Protein AF-A0A0V0SZ91-F1 (afdb_monomer_lite)

Foldseek 3Di:
DVVVPPVQPDPVCVVVVHDDDPDDDDDDDDQDDLVLLLLQQLCVLLVVLVHDDDNDDPDDFDDDPPDDLLNRVVVVLVVCVVVVNDALEDEAEDDDPVSVVVNCCNCVPVRVHQYDYDYPVLSCCVRPVVPSVSSNVSSCVSQVSSPHDDDDDDDDD

Structure (mmCIF, N/CA/C/O backbone):
data_AF-A0A0V0SZ91-F1
#
_entry.id   AF-A0A0V0SZ91-F1
#
loop_
_atom_site.group_PDB
_atom_site.id
_atom_site.type_symbol
_atom_site.label_atom_id
_atom_site.label_alt_id
_atom_site.label_comp_id
_atom_site.label_asym_id
_atom_site.label_entity_id
_atom_site.label_seq_id
_atom_site.pdbx_PDB_ins_code
_atom_site.Cartn_x
_atom_site.Cartn_y
_atom_site.Cartn_z
_atom_site.occupancy
_atom_site.B_iso_or_equiv
_atom_site.auth_seq_id
_atom_site.auth_comp_id
_atom_site.auth_asym_id
_atom_site.auth_atom_id
_atom_site.pdbx_PDB_model_num
ATOM 1 N N . MET A 1 1 ? 26.028 -1.623 -34.353 1.00 52.62 1 MET A N 1
ATOM 2 C CA . MET A 1 1 ? 26.288 -3.078 -34.332 1.00 52.62 1 MET A CA 1
ATOM 3 C C . MET A 1 1 ? 25.528 -3.783 -35.457 1.00 52.62 1 MET A C 1
ATOM 5 O O . MET A 1 1 ? 26.182 -4.235 -36.379 1.00 52.62 1 MET A O 1
ATOM 9 N N . VAL A 1 2 ? 24.189 -3.725 -35.507 1.00 58.66 2 VAL A N 1
ATOM 10 C CA . VAL A 1 2 ? 23.356 -4.398 -36.539 1.00 58.66 2 VAL A CA 1
ATOM 11 C C . VAL A 1 2 ? 23.714 -4.046 -37.997 1.00 58.66 2 VAL A C 1
ATOM 13 O O . VAL A 1 2 ? 23.864 -4.944 -38.817 1.00 58.66 2 VAL A O 1
ATOM 16 N N . LYS A 1 3 ? 23.945 -2.763 -38.326 1.00 59.47 3 LYS A N 1
ATOM 17 C CA . LYS A 1 3 ? 24.321 -2.344 -39.697 1.00 59.47 3 LYS A CA 1
ATOM 18 C C . LYS A 1 3 ? 25.691 -2.857 -40.170 1.00 59.47 3 LYS A C 1
ATOM 20 O O . LYS A 1 3 ? 25.919 -2.915 -41.369 1.00 59.47 3 LYS A O 1
ATOM 25 N N . LYS A 1 4 ? 26.604 -3.208 -39.253 1.00 60.78 4 LYS A N 1
ATOM 26 C CA . LYS A 1 4 ? 27.962 -3.674 -39.597 1.00 60.78 4 LYS A CA 1
ATOM 27 C C . LYS A 1 4 ? 28.038 -5.189 -39.821 1.00 60.78 4 LYS A C 1
ATOM 29 O O . LYS A 1 4 ? 29.006 -5.650 -40.406 1.00 60.78 4 LYS A O 1
ATOM 34 N N . SER A 1 5 ? 27.038 -5.944 -39.369 1.00 67.69 5 SER A N 1
ATOM 35 C CA . SER A 1 5 ? 27.102 -7.410 -39.278 1.00 67.69 5 SER A CA 1
ATOM 36 C C . SER A 1 5 ? 26.373 -8.155 -40.404 1.00 67.69 5 SER A C 1
ATOM 38 O O . SER A 1 5 ? 26.328 -9.374 -40.376 1.00 67.69 5 SER A O 1
ATOM 40 N N . ASN A 1 6 ? 25.798 -7.444 -41.383 1.00 76.88 6 ASN A N 1
ATOM 41 C CA . ASN A 1 6 ? 25.157 -7.998 -42.588 1.00 76.88 6 ASN A CA 1
ATOM 42 C C . ASN A 1 6 ? 24.237 -9.223 -42.370 1.00 76.88 6 ASN A C 1
ATOM 44 O O . ASN A 1 6 ? 24.184 -10.130 -43.197 1.00 76.88 6 ASN A O 1
ATOM 48 N N . PHE A 1 7 ? 23.485 -9.247 -41.267 1.00 77.19 7 PHE A N 1
ATOM 49 C CA . PHE A 1 7 ? 22.659 -10.396 -40.879 1.00 77.19 7 PHE A CA 1
ATOM 50 C C . PHE A 1 7 ? 21.602 -10.796 -41.921 1.00 77.19 7 PHE A C 1
ATOM 52 O O . PHE A 1 7 ? 21.256 -11.964 -42.027 1.00 77.19 7 PHE A O 1
ATOM 59 N N . ASN A 1 8 ? 21.118 -9.856 -42.740 1.00 77.25 8 ASN A N 1
ATOM 60 C CA . ASN A 1 8 ? 20.160 -10.167 -43.809 1.00 77.25 8 ASN A CA 1
ATOM 61 C C . ASN A 1 8 ? 20.770 -10.984 -44.958 1.00 77.25 8 ASN A C 1
ATOM 63 O O . ASN A 1 8 ? 20.027 -11.479 -45.801 1.00 77.25 8 ASN A O 1
ATOM 67 N N . ASN A 1 9 ? 22.096 -11.134 -45.000 1.00 80.38 9 ASN A N 1
ATOM 68 C CA . ASN A 1 9 ? 22.797 -12.018 -45.928 1.00 80.38 9 ASN A CA 1
ATOM 69 C C . ASN A 1 9 ? 23.269 -13.325 -45.287 1.00 80.38 9 ASN A C 1
ATOM 71 O O . ASN A 1 9 ? 23.860 -14.142 -45.989 1.00 80.38 9 ASN A O 1
ATOM 75 N N . ASP A 1 10 ? 22.986 -13.545 -44.004 1.00 84.81 10 ASP A N 1
ATOM 76 C CA . ASP A 1 10 ? 23.329 -14.787 -43.326 1.00 84.81 10 ASP A CA 1
ATOM 77 C C . ASP A 1 10 ? 22.506 -15.966 -43.907 1.00 84.81 10 ASP A C 1
ATOM 79 O O . ASP A 1 10 ? 21.268 -15.911 -43.908 1.00 84.81 10 ASP A O 1
ATOM 83 N N . PRO A 1 11 ? 23.157 -17.025 -44.432 1.00 82.94 11 PRO A N 1
ATOM 84 C CA . PRO A 1 11 ? 22.475 -18.168 -45.041 1.00 82.94 11 PRO A CA 1
ATOM 85 C C . PRO A 1 11 ? 21.580 -18.935 -44.064 1.00 82.94 11 PRO A C 1
ATOM 87 O O . PRO A 1 11 ? 20.548 -19.465 -44.474 1.00 82.94 11 PRO A O 1
ATOM 90 N N . PHE A 1 12 ? 21.952 -18.976 -42.781 1.00 82.56 12 PHE A N 1
ATOM 91 C CA . PHE A 1 12 ? 21.169 -19.634 -41.744 1.00 82.56 12 PHE A CA 1
ATOM 92 C C . PHE A 1 12 ? 19.919 -18.815 -41.427 1.00 82.56 12 PHE A C 1
ATOM 94 O O . PHE A 1 12 ? 18.822 -19.357 -41.412 1.00 82.56 12 PHE A O 1
ATOM 101 N N . LEU A 1 13 ? 20.021 -17.494 -41.261 1.00 81.31 13 LEU A N 1
ATOM 102 C CA . LEU A 1 13 ? 18.831 -16.667 -41.005 1.00 81.31 13 LEU A CA 1
ATOM 103 C C . LEU A 1 13 ? 17.833 -16.697 -42.175 1.00 81.31 13 LEU A C 1
ATOM 105 O O . LEU A 1 13 ? 16.620 -16.718 -41.950 1.00 81.31 13 LEU A O 1
ATOM 109 N N . LYS A 1 14 ? 18.331 -16.778 -43.418 1.00 82.06 14 LYS A N 1
ATOM 110 C CA . LYS A 1 14 ? 17.489 -16.943 -44.612 1.00 82.06 14 LYS A CA 1
ATOM 111 C C . LYS A 1 14 ? 16.764 -18.286 -44.656 1.00 82.06 14 LYS A C 1
ATOM 113 O O . LYS A 1 14 ? 15.600 -18.298 -45.052 1.00 82.06 14 LYS A O 1
ATOM 118 N N . SER A 1 15 ? 17.399 -19.391 -44.253 1.00 87.56 15 SER A N 1
ATOM 119 C CA . SER A 1 15 ? 16.743 -20.709 -44.257 1.00 87.56 15 SER A CA 1
ATOM 120 C C . SER A 1 15 ? 15.582 -20.786 -43.261 1.00 87.56 15 SER A C 1
ATOM 122 O O . SER A 1 15 ? 14.602 -21.479 -43.520 1.00 87.56 15 SER A O 1
ATOM 124 N N . PHE A 1 16 ? 15.645 -20.008 -42.177 1.00 84.56 16 PHE A N 1
ATOM 125 C CA . PHE A 1 16 ? 14.557 -19.853 -41.209 1.00 84.56 16 PHE A CA 1
ATOM 126 C C . PHE A 1 16 ? 13.557 -18.734 -41.561 1.00 84.56 16 PHE A C 1
ATOM 128 O O . PHE A 1 16 ? 12.637 -18.478 -40.787 1.00 84.56 16 PHE A O 1
ATOM 135 N N . GLY A 1 17 ? 13.712 -18.045 -42.701 1.00 83.56 17 GLY A N 1
ATOM 136 C CA . GLY A 1 17 ? 12.819 -16.955 -43.119 1.00 83.56 17 GLY A CA 1
ATOM 137 C C . GLY A 1 17 ? 12.875 -15.704 -42.227 1.00 83.56 17 GLY A C 1
ATOM 138 O O . GLY A 1 17 ? 11.961 -14.880 -42.257 1.00 83.56 17 GLY A O 1
ATOM 139 N N . VAL A 1 18 ? 13.930 -15.546 -41.425 1.00 82.88 18 VAL A N 1
ATOM 140 C CA . VAL A 1 18 ? 14.086 -14.434 -40.480 1.00 82.88 18 VAL A CA 1
ATOM 141 C C . VAL A 1 18 ? 14.707 -13.232 -41.192 1.00 82.88 18 VAL A C 1
ATOM 143 O O . VAL A 1 18 ? 15.761 -13.337 -41.814 1.00 82.88 18 VAL A O 1
ATOM 146 N N . GLN A 1 19 ? 14.076 -12.062 -41.069 1.00 81.06 19 GLN A N 1
ATOM 147 C CA . GLN A 1 19 ? 14.585 -10.796 -41.604 1.00 81.06 19 GLN A CA 1
ATOM 148 C C . GLN A 1 19 ? 14.833 -9.797 -40.474 1.00 81.06 19 GLN A C 1
ATOM 150 O O . GLN A 1 19 ? 13.948 -9.531 -39.660 1.00 81.06 19 GLN A O 1
ATOM 155 N N . ILE A 1 20 ? 16.022 -9.196 -40.441 1.00 82.00 20 ILE A N 1
ATOM 156 C CA . ILE A 1 20 ? 16.382 -8.177 -39.455 1.00 82.00 20 ILE A CA 1
ATOM 157 C C . ILE A 1 20 ? 16.135 -6.794 -40.054 1.00 82.00 20 ILE A C 1
ATOM 159 O O . ILE A 1 20 ? 16.829 -6.351 -40.975 1.00 82.00 20 ILE A O 1
ATOM 163 N N . LYS A 1 21 ? 15.159 -6.069 -39.503 1.00 82.00 21 LYS A N 1
ATOM 164 C CA . LYS A 1 21 ? 14.971 -4.653 -39.826 1.00 82.00 21 LYS A CA 1
ATOM 165 C C . LYS A 1 21 ? 16.051 -3.827 -39.131 1.00 82.00 21 LYS A C 1
ATOM 167 O O . LYS A 1 21 ? 16.293 -3.970 -37.937 1.00 82.00 21 LYS A O 1
ATOM 172 N N . ALA A 1 22 ? 16.707 -2.956 -39.895 1.00 76.69 22 ALA A N 1
ATOM 173 C CA . ALA A 1 22 ? 17.702 -2.021 -39.364 1.00 76.69 22 ALA A CA 1
ATOM 174 C C . ALA A 1 22 ? 17.064 -0.828 -38.630 1.00 76.69 22 ALA A C 1
ATOM 176 O O . ALA A 1 22 ? 17.776 -0.031 -38.016 1.00 76.69 22 ALA A O 1
ATOM 177 N N . GLU A 1 23 ? 15.742 -0.697 -38.725 1.00 80.88 23 GLU A N 1
ATOM 178 C CA . GLU A 1 23 ? 14.956 0.302 -38.019 1.00 80.88 23 GLU A CA 1
ATOM 179 C C . GLU A 1 23 ? 14.651 -0.189 -36.600 1.00 80.88 23 GLU A C 1
ATOM 181 O O . GLU A 1 23 ? 14.217 -1.333 -36.430 1.00 80.88 23 GLU A O 1
ATOM 186 N N . PRO A 1 24 ? 14.879 0.645 -35.571 1.00 81.06 24 PRO A N 1
ATOM 187 C CA . PRO A 1 24 ? 14.489 0.300 -34.216 1.00 81.06 24 PRO A CA 1
ATOM 188 C C . PRO A 1 24 ? 12.971 0.116 -34.141 1.00 81.06 24 PRO A C 1
ATOM 190 O O . PRO A 1 24 ? 12.202 0.856 -34.755 1.00 81.06 24 PRO A O 1
ATOM 193 N N . MET A 1 25 ? 12.536 -0.872 -33.359 1.00 85.62 25 MET A N 1
ATOM 194 C CA . MET A 1 25 ? 11.120 -1.047 -33.065 1.00 85.62 25 MET A CA 1
ATOM 195 C C . MET A 1 25 ? 10.639 0.143 -32.231 1.00 85.62 25 MET A C 1
ATOM 197 O O . MET A 1 25 ? 11.070 0.328 -31.092 1.00 85.62 25 MET A O 1
ATOM 201 N N . ASN A 1 26 ? 9.732 0.939 -32.793 1.00 82.31 26 ASN A N 1
ATOM 202 C CA . ASN A 1 26 ? 9.047 1.986 -32.049 1.00 82.31 26 ASN A CA 1
ATOM 203 C C . ASN A 1 26 ? 7.950 1.346 -31.200 1.00 82.31 26 ASN A C 1
ATOM 205 O O . ASN A 1 26 ? 6.990 0.791 -31.731 1.00 82.31 26 ASN A O 1
ATOM 209 N N . VAL A 1 27 ? 8.100 1.424 -29.880 1.00 80.06 27 VAL A N 1
ATOM 210 C CA . VAL A 1 27 ? 7.106 0.921 -28.929 1.00 80.06 27 VAL A CA 1
ATOM 211 C C . VAL A 1 27 ? 6.442 2.106 -28.244 1.00 80.06 27 VAL A C 1
ATOM 213 O O . VAL A 1 27 ? 7.100 2.900 -27.572 1.00 80.06 27 VAL A O 1
ATOM 216 N N . SER A 1 28 ? 5.124 2.218 -28.386 1.00 75.69 28 SER A N 1
ATOM 217 C CA . SER A 1 28 ? 4.340 3.190 -27.628 1.00 75.69 28 SER A CA 1
ATOM 218 C C . SER A 1 28 ? 4.227 2.733 -26.173 1.00 75.69 28 SER A C 1
ATOM 220 O O . SER A 1 28 ? 3.502 1.793 -25.851 1.00 75.69 28 SER A O 1
ATOM 222 N N . GLY A 1 29 ? 4.960 3.402 -25.287 1.00 74.50 29 GLY A N 1
ATOM 223 C CA . GLY A 1 29 ? 4.849 3.231 -23.841 1.00 74.50 29 GLY A CA 1
ATOM 224 C C . GLY A 1 29 ? 3.933 4.277 -23.206 1.00 74.50 29 GLY A C 1
ATOM 225 O O . GLY A 1 29 ? 3.704 5.348 -23.764 1.00 74.50 29 GLY A O 1
ATOM 226 N N . ARG A 1 30 ? 3.434 3.990 -22.001 1.00 74.44 30 ARG A N 1
ATOM 227 C CA . ARG A 1 30 ? 2.782 4.986 -21.137 1.00 74.44 30 ARG A CA 1
ATOM 228 C C . ARG A 1 30 ? 3.567 5.118 -19.842 1.00 74.44 30 ARG A C 1
ATOM 230 O O . ARG A 1 30 ? 3.913 4.107 -19.236 1.00 74.44 30 ARG A O 1
ATOM 237 N N . VAL A 1 31 ? 3.793 6.352 -19.398 1.00 73.12 31 VAL A N 1
ATOM 238 C CA . VAL A 1 31 ? 4.330 6.634 -18.061 1.00 73.12 31 VAL A CA 1
ATOM 239 C C . VAL A 1 31 ? 3.159 6.663 -17.086 1.00 73.12 31 VAL A C 1
ATOM 241 O O . VAL A 1 31 ? 2.247 7.477 -17.226 1.00 73.12 31 VAL A O 1
ATOM 244 N N . LEU A 1 32 ? 3.145 5.740 -16.126 1.00 71.00 32 LEU A N 1
ATOM 245 C CA . LEU A 1 32 ? 2.114 5.707 -15.093 1.00 71.00 32 LEU A CA 1
ATOM 246 C C . LEU A 1 32 ? 2.485 6.661 -13.950 1.00 71.00 32 LEU A C 1
ATOM 248 O O . LEU A 1 32 ? 3.664 6.770 -13.608 1.00 71.00 32 LEU A O 1
ATOM 252 N N . PRO A 1 33 ? 1.503 7.339 -13.326 1.00 79.44 33 PRO A N 1
ATOM 253 C CA . PRO A 1 33 ? 1.784 8.166 -12.164 1.00 79.44 33 PRO A CA 1
ATOM 254 C C . PRO A 1 33 ? 2.312 7.287 -11.016 1.00 79.44 33 PRO A C 1
ATOM 256 O O . PRO A 1 33 ? 1.885 6.130 -10.898 1.00 79.44 33 PRO A O 1
ATOM 259 N N . PRO A 1 34 ? 3.188 7.812 -10.136 1.00 80.38 34 PRO A N 1
ATOM 260 C CA . PRO A 1 34 ? 3.847 7.009 -9.105 1.00 80.38 34 PRO A CA 1
ATOM 261 C C . PRO A 1 34 ? 2.899 6.160 -8.241 1.00 80.38 34 PRO A C 1
ATOM 263 O O . PRO A 1 34 ? 3.218 4.991 -8.030 1.00 80.38 34 PRO A O 1
ATOM 266 N N . PRO A 1 35 ? 1.713 6.646 -7.806 1.00 85.69 35 PRO A N 1
ATOM 267 C CA . PRO A 1 35 ? 0.769 5.816 -7.053 1.00 85.69 35 PRO A CA 1
ATOM 268 C C . PRO A 1 35 ? 0.239 4.611 -7.842 1.00 85.69 35 PRO A C 1
ATOM 270 O O . PRO A 1 35 ? 0.105 3.522 -7.291 1.00 85.69 35 PRO A O 1
ATOM 273 N N . ARG A 1 36 ? -0.031 4.772 -9.144 1.00 90.44 36 ARG A N 1
ATOM 274 C CA . ARG A 1 36 ? -0.543 3.680 -9.988 1.00 90.44 36 ARG A CA 1
ATOM 275 C C . ARG A 1 36 ? 0.540 2.651 -10.271 1.00 90.44 36 ARG A C 1
ATOM 277 O O . ARG A 1 36 ? 0.274 1.453 -10.219 1.00 90.44 36 ARG A O 1
ATOM 284 N N . GLU A 1 37 ? 1.750 3.120 -10.554 1.00 93.94 37 GLU A N 1
ATOM 285 C CA . GLU A 1 37 ? 2.889 2.235 -10.771 1.00 93.94 37 GLU A CA 1
ATOM 286 C C . GLU A 1 37 ? 3.260 1.477 -9.491 1.00 93.94 37 GLU A C 1
ATOM 288 O O . GLU A 1 37 ? 3.517 0.279 -9.547 1.00 93.94 37 GLU A O 1
ATOM 293 N N . PHE A 1 38 ? 3.215 2.139 -8.331 1.00 95.12 38 PHE A N 1
ATOM 294 C CA . PHE A 1 38 ? 3.393 1.497 -7.031 1.00 95.12 38 PHE A CA 1
ATOM 295 C C . PHE A 1 38 ? 2.4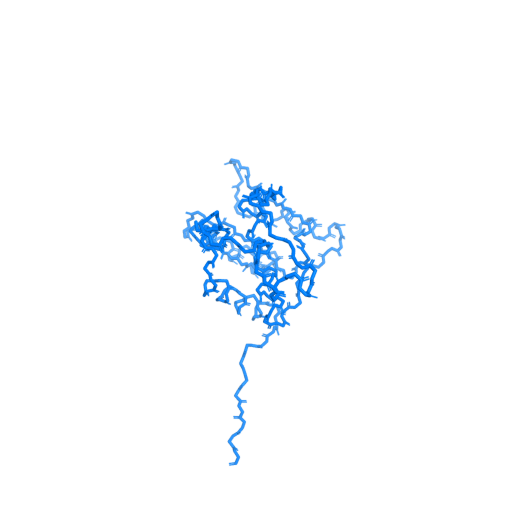06 0.340 -6.836 1.00 95.12 38 PHE A C 1
ATOM 297 O O . PHE A 1 38 ? 2.834 -0.786 -6.591 1.00 95.12 38 PHE A O 1
ATOM 304 N N . CYS A 1 39 ? 1.100 0.591 -7.003 1.00 94.88 39 CYS A N 1
ATOM 305 C CA . CYS A 1 39 ? 0.079 -0.447 -6.860 1.00 94.88 39 CYS A CA 1
ATOM 306 C C . CYS A 1 39 ? 0.329 -1.624 -7.808 1.00 94.88 39 CYS A C 1
ATOM 308 O O . CYS A 1 39 ? 0.305 -2.768 -7.370 1.00 94.88 39 CYS A O 1
ATOM 310 N N . LEU A 1 40 ? 0.626 -1.353 -9.084 1.00 95.81 40 LEU A N 1
ATOM 311 C CA . LEU A 1 40 ? 0.883 -2.397 -10.076 1.00 95.81 40 LEU A CA 1
ATOM 312 C C . LEU A 1 40 ? 2.048 -3.307 -9.668 1.00 95.81 40 LEU A C 1
ATOM 314 O O . LEU A 1 40 ? 1.953 -4.528 -9.785 1.00 95.81 40 LEU A O 1
ATOM 318 N N . GLN A 1 41 ? 3.148 -2.719 -9.198 1.00 97.31 41 GLN A N 1
ATOM 319 C CA . GLN A 1 41 ? 4.318 -3.481 -8.774 1.00 97.31 41 GLN A CA 1
ATOM 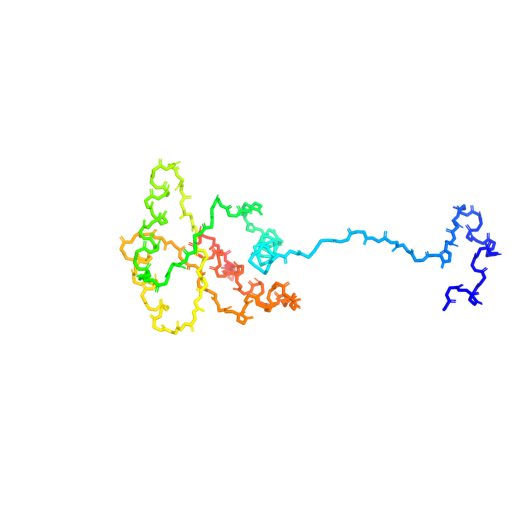320 C C . GLN A 1 41 ? 4.028 -4.310 -7.520 1.00 97.31 41 GLN A C 1
ATOM 322 O O . GLN A 1 41 ? 4.348 -5.494 -7.495 1.00 97.31 41 GLN A O 1
ATOM 327 N N . ILE A 1 42 ? 3.338 -3.738 -6.528 1.00 97.38 42 ILE A N 1
ATOM 328 C CA . ILE A 1 42 ? 2.935 -4.477 -5.325 1.00 97.38 42 ILE A CA 1
ATOM 329 C C . ILE A 1 42 ? 2.002 -5.640 -5.665 1.00 97.38 42 ILE A C 1
ATOM 331 O O . ILE A 1 42 ? 2.230 -6.740 -5.172 1.00 97.38 42 ILE A O 1
ATOM 335 N N . VAL A 1 43 ? 1.004 -5.442 -6.533 1.00 97.12 43 VAL A N 1
ATOM 336 C CA . VAL A 1 43 ? 0.091 -6.513 -6.973 1.00 97.12 43 VAL A CA 1
ATOM 337 C C . VAL A 1 43 ? 0.867 -7.646 -7.640 1.00 97.12 43 VAL A C 1
ATOM 339 O O . VAL A 1 43 ? 0.658 -8.811 -7.311 1.00 97.12 43 VAL A O 1
ATOM 342 N N . ARG A 1 44 ? 1.799 -7.319 -8.545 1.00 97.25 44 ARG A N 1
ATOM 343 C CA . ARG A 1 44 ? 2.644 -8.318 -9.214 1.00 97.25 44 ARG A CA 1
ATOM 344 C C . ARG A 1 44 ? 3.493 -9.100 -8.223 1.00 97.25 44 ARG A C 1
ATOM 346 O O . ARG A 1 44 ? 3.512 -10.325 -8.293 1.00 97.25 44 ARG A O 1
ATOM 353 N N . THR A 1 45 ? 4.163 -8.412 -7.300 1.00 98.06 45 THR A N 1
ATOM 354 C CA . THR A 1 45 ? 5.004 -9.074 -6.300 1.00 98.06 45 THR A CA 1
ATOM 355 C C . THR A 1 45 ? 4.172 -9.948 -5.367 1.00 98.06 45 THR A C 1
ATOM 357 O O . THR A 1 45 ? 4.512 -11.113 -5.199 1.00 98.06 45 THR A O 1
ATOM 360 N N . CYS A 1 46 ? 3.051 -9.443 -4.844 1.00 97.81 46 CYS A N 1
ATOM 361 C CA . CYS A 1 46 ? 2.143 -10.215 -3.991 1.00 97.81 46 CYS A CA 1
ATOM 362 C C . CYS A 1 46 ? 1.678 -11.501 -4.689 1.00 97.81 46 CYS A C 1
ATOM 364 O O . CYS A 1 46 ? 1.830 -12.589 -4.140 1.00 97.81 46 CYS A O 1
ATOM 366 N N . ARG A 1 47 ? 1.215 -11.405 -5.941 1.00 97.62 47 ARG A N 1
ATOM 367 C CA . ARG A 1 47 ? 0.789 -12.584 -6.712 1.00 97.62 47 ARG A CA 1
ATOM 368 C C . ARG A 1 47 ? 1.935 -13.554 -6.986 1.00 97.62 47 ARG A C 1
ATOM 370 O O . ARG A 1 47 ? 1.737 -14.759 -6.898 1.00 97.62 47 ARG A O 1
ATOM 377 N N . SER A 1 48 ? 3.139 -13.051 -7.268 1.00 97.38 48 SER A N 1
ATOM 378 C CA . SER A 1 48 ? 4.315 -13.911 -7.466 1.00 97.38 48 SER A CA 1
ATOM 379 C C . SER A 1 48 ? 4.729 -14.672 -6.202 1.00 97.38 48 SER A C 1
ATOM 381 O O . SER A 1 48 ? 5.358 -15.718 -6.309 1.00 97.38 48 SER A O 1
ATOM 383 N N . THR A 1 49 ? 4.349 -14.180 -5.019 1.00 96.12 49 THR A N 1
ATOM 384 C CA . THR A 1 49 ? 4.568 -14.844 -3.726 1.00 96.12 49 THR A CA 1
ATOM 385 C C . THR A 1 49 ? 3.338 -15.618 -3.234 1.00 96.12 49 THR A C 1
ATOM 387 O O . THR A 1 49 ? 3.292 -15.992 -2.068 1.00 96.12 49 THR A O 1
ATOM 390 N N . GLY A 1 50 ? 2.324 -15.832 -4.082 1.00 96.06 50 GLY A N 1
ATOM 391 C CA . GLY A 1 50 ? 1.111 -16.585 -3.736 1.00 96.06 50 GLY A CA 1
ATOM 392 C C . GLY A 1 50 ? 0.047 -15.808 -2.952 1.00 96.06 50 GLY A C 1
ATOM 393 O O . GLY A 1 50 ? -0.919 -16.407 -2.495 1.00 96.06 50 GLY A O 1
ATOM 394 N N . ILE A 1 51 ? 0.190 -14.490 -2.798 1.00 96.94 51 ILE A N 1
ATOM 395 C CA . ILE A 1 51 ? -0.801 -13.637 -2.131 1.00 96.94 51 ILE A CA 1
ATOM 396 C C . ILE A 1 51 ? -1.856 -13.209 -3.156 1.00 96.94 51 ILE A C 1
ATOM 398 O O . ILE A 1 51 ? -1.540 -12.551 -4.156 1.00 96.94 51 ILE A O 1
ATOM 402 N N . GLU A 1 52 ? -3.119 -13.533 -2.890 1.00 94.12 52 GLU A N 1
ATOM 403 C CA . GLU A 1 52 ? -4.243 -13.077 -3.705 1.00 94.12 52 GLU A CA 1
ATOM 404 C C . GLU A 1 52 ? -4.471 -11.574 -3.514 1.00 94.12 52 GLU A C 1
ATOM 406 O O . GLU A 1 52 ? -4.690 -11.086 -2.407 1.00 94.12 52 GLU A O 1
ATOM 411 N N . MET A 1 53 ? -4.398 -10.818 -4.610 1.00 94.31 53 MET A N 1
ATO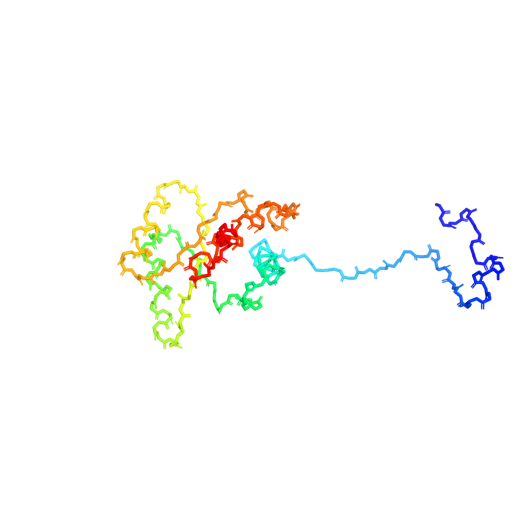M 412 C CA . MET A 1 53 ? -4.516 -9.359 -4.594 1.00 94.31 53 MET A CA 1
ATOM 413 C C . MET A 1 53 ? -5.346 -8.891 -5.795 1.00 94.31 53 MET A C 1
ATOM 415 O O . MET A 1 53 ? -5.130 -9.410 -6.898 1.00 94.31 53 MET A O 1
ATOM 419 N N . PRO A 1 54 ? -6.265 -7.917 -5.647 1.00 93.31 54 PRO A N 1
ATOM 420 C CA . PRO A 1 54 ? -7.000 -7.343 -6.776 1.00 93.31 54 PRO A CA 1
ATOM 421 C C . PRO A 1 54 ? -6.078 -6.550 -7.716 1.00 93.31 54 PRO A C 1
ATOM 423 O O . PRO A 1 54 ? -5.027 -6.066 -7.304 1.00 93.31 54 PRO A O 1
ATOM 426 N N . ASP A 1 55 ? -6.484 -6.378 -8.981 1.00 91.88 55 ASP A N 1
ATOM 427 C CA . ASP A 1 55 ? -5.685 -5.653 -9.991 1.00 91.88 55 ASP A CA 1
ATOM 428 C C . ASP A 1 55 ? -5.469 -4.171 -9.649 1.00 91.88 55 ASP A C 1
ATOM 430 O O . ASP A 1 55 ? -4.462 -3.571 -10.035 1.00 91.88 55 ASP A O 1
ATOM 434 N N . SER A 1 56 ? -6.419 -3.569 -8.933 1.00 89.75 56 SER A N 1
ATOM 435 C CA . SER A 1 56 ? -6.366 -2.175 -8.510 1.00 89.75 56 SER A CA 1
ATOM 436 C C . SER A 1 56 ? -7.102 -1.955 -7.185 1.00 89.75 56 SER A C 1
ATOM 438 O O . SER A 1 56 ? -8.045 -2.690 -6.879 1.00 89.75 56 SER A O 1
ATOM 440 N N . PRO A 1 57 ? -6.735 -0.911 -6.418 1.00 91.38 57 PRO A N 1
ATOM 441 C CA . PRO A 1 57 ? -7.533 -0.446 -5.287 1.00 91.38 57 PRO A CA 1
ATOM 442 C C . PRO A 1 57 ? -8.969 -0.117 -5.711 1.00 91.38 57 PRO A C 1
ATOM 444 O O . PRO A 1 57 ? -9.194 0.355 -6.827 1.00 91.38 57 PRO A O 1
ATOM 447 N N . LYS A 1 58 ? -9.934 -0.329 -4.808 1.00 91.94 58 LYS A N 1
ATOM 448 C CA . LYS A 1 58 ? -11.347 0.015 -5.048 1.00 91.94 58 LYS A CA 1
ATOM 449 C C . LYS A 1 58 ? -11.560 1.522 -5.180 1.00 91.94 58 LYS A C 1
ATOM 451 O O . LYS A 1 58 ? -12.337 1.960 -6.018 1.00 91.94 58 LYS A O 1
ATOM 456 N N . PHE A 1 59 ? -10.845 2.309 -4.385 1.00 90.31 59 PHE A N 1
ATOM 457 C CA . PHE A 1 59 ? -10.853 3.763 -4.463 1.00 90.31 59 PHE A CA 1
ATOM 458 C C . PHE A 1 59 ? -9.523 4.336 -3.967 1.00 90.31 59 PHE A C 1
ATOM 460 O O . PHE A 1 59 ? -8.723 3.652 -3.328 1.00 90.31 59 PHE A O 1
ATOM 467 N N . TYR A 1 60 ? -9.305 5.613 -4.272 1.00 90.88 60 TYR A N 1
ATOM 468 C CA . TYR A 1 60 ? -8.192 6.414 -3.776 1.00 90.88 60 TYR A CA 1
ATOM 469 C C . TYR A 1 60 ? -8.757 7.560 -2.937 1.00 90.88 60 TYR A C 1
ATOM 471 O O . TYR A 1 60 ? -9.726 8.201 -3.345 1.00 90.88 60 TYR A O 1
ATOM 479 N N . GLU A 1 61 ? -8.151 7.829 -1.784 1.00 92.06 61 GLU A N 1
ATOM 480 C CA . GLU A 1 61 ? -8.503 8.959 -0.923 1.00 92.06 61 GLU A CA 1
ATOM 481 C C . GLU A 1 61 ? -7.270 9.847 -0.746 1.00 92.06 61 GLU A C 1
ATOM 483 O O . GLU A 1 61 ? -6.207 9.376 -0.341 1.00 92.06 61 GLU A O 1
ATOM 488 N N . GLN A 1 62 ? -7.404 11.132 -1.074 1.00 90.56 62 GLN A N 1
ATOM 489 C CA . GLN A 1 62 ? -6.335 12.115 -0.929 1.00 90.56 62 GLN A CA 1
ATOM 490 C C . GLN A 1 62 ? -6.667 13.076 0.211 1.00 90.56 62 GLN A C 1
ATOM 492 O O . GLN A 1 62 ? -7.757 13.649 0.251 1.00 90.56 62 GLN A O 1
ATOM 497 N N . ALA A 1 63 ? -5.708 13.272 1.117 1.00 90.19 63 ALA A N 1
ATOM 498 C CA . ALA A 1 63 ? -5.827 14.256 2.184 1.00 90.19 63 ALA A CA 1
ATOM 499 C C . ALA A 1 63 ? -5.886 15.683 1.612 1.00 90.19 63 ALA A C 1
ATOM 501 O O . ALA A 1 63 ? -5.130 16.048 0.706 1.00 90.19 63 ALA A O 1
ATOM 502 N N . ARG A 1 64 ? -6.787 16.493 2.160 1.00 92.06 64 ARG A N 1
ATOM 503 C CA . ARG A 1 64 ? -6.942 17.924 1.888 1.00 92.06 64 ARG A CA 1
ATOM 504 C C . ARG A 1 64 ? -6.093 18.728 2.873 1.00 92.06 64 ARG A C 1
ATOM 506 O O . ARG A 1 64 ? -5.677 18.219 3.907 1.00 92.06 64 ARG A O 1
ATOM 513 N N . LYS A 1 65 ? -5.878 20.017 2.582 1.00 87.88 65 LYS A N 1
ATOM 514 C CA . LYS A 1 65 ? -4.995 20.905 3.367 1.00 87.88 65 LYS A CA 1
ATOM 515 C C . LYS A 1 65 ? -5.290 20.925 4.878 1.00 87.88 65 LYS A C 1
ATOM 517 O O . LYS A 1 65 ? -4.356 21.039 5.658 1.00 87.88 65 LYS A O 1
ATOM 522 N N . ASN A 1 66 ? -6.559 20.806 5.269 1.00 92.38 66 ASN A N 1
ATOM 523 C CA . ASN A 1 66 ? -7.002 20.891 6.666 1.00 92.38 66 ASN A CA 1
ATOM 524 C C . ASN A 1 66 ? -7.463 19.538 7.231 1.00 92.38 66 ASN A C 1
ATOM 526 O O . ASN A 1 66 ? -8.120 19.506 8.267 1.00 92.38 66 ASN A O 1
ATOM 530 N N . ASP A 1 67 ? -7.192 18.432 6.535 1.00 93.19 67 ASP A N 1
ATOM 531 C CA . ASP A 1 67 ? -7.580 17.115 7.027 1.00 93.19 67 ASP A CA 1
ATOM 532 C C . ASP A 1 67 ? -6.624 16.632 8.120 1.00 93.19 67 ASP A C 1
ATOM 534 O O . ASP A 1 67 ? -5.401 16.667 7.961 1.00 93.19 67 ASP A O 1
ATOM 538 N N . THR A 1 68 ? -7.193 16.087 9.192 1.00 94.06 68 THR A N 1
ATOM 539 C CA . THR A 1 68 ? -6.457 15.224 10.119 1.00 94.06 68 THR A CA 1
ATOM 540 C C . THR A 1 68 ? -6.425 13.787 9.595 1.00 94.06 68 THR A C 1
ATOM 542 O O . THR A 1 68 ? -7.233 13.392 8.751 1.00 94.06 68 THR A O 1
ATOM 545 N N . VAL A 1 69 ? -5.512 12.970 10.126 1.00 93.94 69 VAL A N 1
ATOM 546 C CA . VAL A 1 69 ? -5.457 11.527 9.830 1.00 93.94 69 VAL A CA 1
ATOM 547 C C . VAL A 1 69 ? -6.798 10.845 10.112 1.00 93.94 69 VAL A C 1
ATOM 549 O O . VAL A 1 69 ? -7.283 10.063 9.294 1.00 93.94 69 VAL A O 1
ATOM 552 N N . GLU A 1 70 ? -7.409 11.179 11.248 1.00 95.62 70 GLU A N 1
ATOM 553 C CA . GLU A 1 70 ? -8.695 10.632 11.671 1.00 95.62 70 GLU A CA 1
ATOM 554 C C . GLU A 1 70 ? -9.805 10.958 10.668 1.00 95.62 70 GLU A C 1
ATOM 556 O O . GLU A 1 70 ? -10.542 10.065 10.261 1.00 95.62 70 GLU A O 1
ATOM 561 N N . MET A 1 71 ? -9.881 12.207 10.191 1.00 96.69 71 MET A N 1
ATOM 562 C CA . MET A 1 71 ? -10.878 12.614 9.195 1.00 96.69 71 MET A CA 1
ATOM 563 C C . MET A 1 71 ? -10.753 11.811 7.897 1.00 96.69 71 MET A C 1
ATOM 565 O O . MET A 1 71 ? -11.766 11.440 7.307 1.00 96.69 71 MET A O 1
ATOM 569 N N . VAL A 1 72 ? -9.527 11.538 7.443 1.00 96.06 72 VAL A N 1
ATOM 570 C CA . VAL A 1 72 ? -9.288 10.758 6.219 1.00 96.06 72 VAL A CA 1
ATOM 571 C C . VAL A 1 72 ? -9.676 9.294 6.421 1.00 96.06 72 VAL A C 1
ATOM 573 O O . VAL A 1 72 ? -10.403 8.742 5.597 1.00 96.06 72 VAL A O 1
ATOM 576 N N . LEU A 1 73 ? -9.230 8.667 7.514 1.00 96.31 73 LEU A N 1
ATOM 577 C CA . LEU A 1 73 ? -9.535 7.262 7.801 1.00 96.31 73 LEU A CA 1
ATOM 578 C C . LEU A 1 73 ? -11.026 7.040 8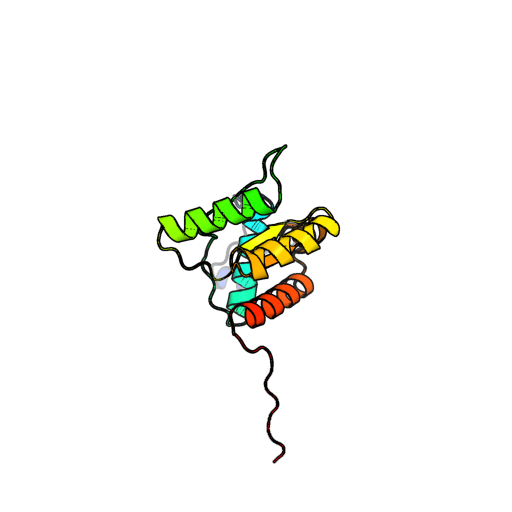.058 1.00 96.31 73 LEU A C 1
ATOM 580 O O . LEU A 1 73 ? -11.579 6.072 7.542 1.00 96.31 73 LEU A O 1
ATOM 584 N N . LYS A 1 74 ? -11.700 7.974 8.737 1.00 96.81 74 LYS A N 1
ATOM 585 C CA . LYS A 1 74 ? -13.155 7.949 8.900 1.00 96.81 74 LYS A CA 1
ATOM 586 C C . LYS A 1 74 ? -13.868 7.957 7.553 1.00 96.81 74 LYS A C 1
ATOM 588 O O . LYS A 1 74 ? -14.740 7.133 7.319 1.00 96.81 74 LYS A O 1
ATOM 593 N N . ARG A 1 75 ? -13.460 8.824 6.616 1.00 96.56 75 ARG A N 1
ATOM 594 C CA . ARG A 1 75 ? -14.053 8.838 5.266 1.00 96.56 75 ARG A CA 1
ATOM 595 C C . ARG A 1 75 ? -13.847 7.527 4.513 1.00 96.56 75 ARG A C 1
ATOM 597 O O . ARG A 1 75 ? -14.705 7.165 3.712 1.00 96.56 75 ARG A O 1
ATOM 604 N N . ILE A 1 76 ? -12.719 6.850 4.728 1.00 95.94 76 ILE A N 1
ATOM 605 C CA . ILE A 1 76 ? -12.451 5.529 4.149 1.00 95.94 76 ILE A CA 1
ATOM 606 C C . ILE A 1 76 ? -13.383 4.487 4.774 1.00 95.94 76 ILE A C 1
ATOM 608 O O . ILE A 1 76 ? -14.037 3.769 4.024 1.00 95.94 76 ILE A O 1
ATOM 612 N N . ALA A 1 77 ? -13.496 4.450 6.104 1.00 95.81 77 ALA A N 1
ATOM 613 C CA . ALA A 1 77 ? -14.406 3.551 6.816 1.00 95.81 77 ALA A CA 1
ATOM 614 C C . ALA A 1 77 ? -15.867 3.764 6.380 1.00 95.81 77 ALA A C 1
ATOM 616 O O . ALA A 1 77 ? -16.502 2.831 5.901 1.00 95.81 77 ALA A O 1
ATOM 617 N N . ASP A 1 78 ? -16.344 5.013 6.382 1.00 95.75 78 ASP A N 1
ATOM 618 C CA . ASP A 1 78 ? -17.706 5.357 5.962 1.00 95.75 78 ASP A CA 1
ATOM 619 C C . ASP A 1 78 ? -17.988 4.940 4.505 1.00 95.75 78 ASP A C 1
ATOM 621 O O . ASP A 1 78 ? -19.118 4.606 4.157 1.00 95.75 78 ASP A O 1
ATOM 625 N N . LYS A 1 79 ? -16.988 4.998 3.609 1.00 95.38 79 LYS A N 1
ATOM 626 C CA . LYS A 1 79 ? -17.129 4.508 2.225 1.00 95.38 79 LYS A CA 1
ATOM 627 C C . LYS A 1 79 ? -17.263 2.991 2.185 1.00 95.38 79 LYS A C 1
ATOM 629 O O . LYS A 1 79 ? -18.129 2.492 1.477 1.00 95.38 79 LYS A O 1
ATOM 634 N N . CYS A 1 80 ? -16.426 2.281 2.936 1.00 94.81 80 CYS A N 1
ATOM 635 C CA . CYS A 1 80 ? -16.486 0.827 3.023 1.00 94.81 80 CYS A CA 1
ATOM 636 C C . CYS A 1 80 ? -17.848 0.354 3.541 1.00 94.81 80 CYS A C 1
ATOM 638 O O . CYS A 1 80 ? -18.453 -0.518 2.923 1.00 94.81 80 CYS A O 1
ATOM 640 N N . ASP A 1 81 ? -18.365 0.992 4.592 1.00 94.62 81 ASP A N 1
ATOM 641 C CA . ASP A 1 81 ? -19.656 0.643 5.186 1.00 94.62 81 ASP A CA 1
ATOM 642 C C . ASP A 1 81 ? -20.824 0.937 4.240 1.00 94.62 81 ASP A C 1
ATOM 644 O O . ASP A 1 81 ? -21.679 0.078 4.022 1.00 94.62 81 ASP A O 1
ATOM 648 N N . ARG A 1 82 ? -20.851 2.133 3.631 1.00 95.44 82 ARG A N 1
ATOM 649 C CA . ARG A 1 82 ? -21.919 2.519 2.692 1.00 95.44 82 ARG A CA 1
ATOM 650 C C . ARG A 1 82 ? -21.989 1.615 1.466 1.00 95.44 82 ARG A C 1
ATOM 652 O O . ARG A 1 82 ? -23.087 1.309 1.010 1.00 95.44 82 ARG A O 1
ATOM 659 N N . ASP A 1 83 ? -20.837 1.205 0.944 1.00 94.12 83 ASP A N 1
ATOM 660 C CA . ASP A 1 83 ? -20.752 0.424 -0.292 1.00 94.12 83 ASP A CA 1
ATOM 661 C C . ASP A 1 83 ? -20.739 -1.097 -0.026 1.00 94.12 83 ASP A C 1
ATOM 663 O O . ASP A 1 83 ? -20.638 -1.889 -0.965 1.00 94.12 83 ASP A O 1
ATOM 667 N N . GLY A 1 84 ? -20.814 -1.527 1.243 1.00 93.50 84 GLY A N 1
ATOM 668 C CA . GLY A 1 84 ? -20.733 -2.938 1.633 1.00 93.50 84 GLY A CA 1
ATOM 669 C C . GLY A 1 84 ? -19.391 -3.591 1.279 1.00 93.50 84 GLY A C 1
ATOM 670 O O . GLY A 1 84 ? -19.327 -4.787 0.992 1.00 93.50 84 GLY A O 1
ATOM 671 N N . ILE A 1 85 ? -18.311 -2.806 1.243 1.00 91.25 85 ILE A N 1
ATOM 672 C CA . ILE A 1 85 ? -16.972 -3.261 0.869 1.00 91.25 85 ILE A CA 1
ATOM 673 C C . ILE A 1 85 ? -16.230 -3.719 2.121 1.00 91.25 85 ILE A C 1
ATOM 675 O O . ILE A 1 85 ? -15.901 -2.920 2.996 1.00 91.25 85 ILE A O 1
ATOM 679 N N . LYS A 1 86 ? -15.849 -4.997 2.159 1.00 89.69 86 LYS A N 1
ATOM 680 C CA . LYS A 1 86 ? -14.872 -5.481 3.138 1.00 89.69 86 LYS A CA 1
ATOM 681 C C . LYS A 1 86 ? -13.496 -4.879 2.830 1.00 89.69 86 LYS A C 1
ATOM 683 O O . LYS A 1 86 ? -12.953 -5.083 1.744 1.00 89.69 86 LYS A O 1
ATOM 688 N N . CYS A 1 87 ? -12.939 -4.122 3.773 1.00 90.12 87 CYS A N 1
ATOM 689 C CA . CYS A 1 87 ? -11.646 -3.459 3.615 1.00 90.12 87 CYS A CA 1
ATOM 690 C C . CYS A 1 87 ? -10.531 -4.253 4.305 1.00 90.12 87 CYS A C 1
ATOM 692 O O . CYS A 1 87 ? -10.220 -4.011 5.467 1.00 90.12 87 CYS A O 1
ATOM 694 N N . ASP A 1 88 ? -9.918 -5.200 3.592 1.00 92.94 88 ASP A N 1
ATOM 695 C CA . ASP A 1 88 ? -8.853 -6.037 4.169 1.00 92.94 88 ASP A CA 1
ATOM 696 C C . ASP A 1 88 ? -7.517 -5.289 4.337 1.00 92.94 88 ASP A C 1
ATOM 698 O O . ASP A 1 88 ? -6.672 -5.697 5.132 1.00 92.94 88 ASP A O 1
ATOM 702 N N . LEU A 1 89 ? -7.288 -4.212 3.572 1.00 95.38 89 LEU A N 1
ATOM 703 C CA . LEU A 1 89 ? -6.029 -3.468 3.602 1.00 95.38 89 LEU A CA 1
ATOM 704 C C . LEU A 1 89 ? -6.157 -2.042 3.045 1.00 95.38 89 LEU A C 1
ATOM 706 O O . LEU A 1 89 ? -6.639 -1.834 1.932 1.00 95.38 89 LEU A O 1
ATOM 710 N N . VAL A 1 90 ? -5.582 -1.074 3.762 1.00 95.69 90 VAL A N 1
ATOM 711 C CA . VAL A 1 90 ? -5.421 0.321 3.326 1.00 95.69 90 VAL A CA 1
ATOM 712 C C . VAL A 1 90 ? -3.936 0.677 3.230 1.00 95.69 90 VAL A C 1
ATOM 714 O O . VAL A 1 90 ? -3.206 0.627 4.222 1.00 95.69 90 VAL A O 1
ATOM 717 N N . PHE A 1 91 ? -3.466 1.089 2.050 1.00 95.50 91 PHE A N 1
ATOM 718 C CA . PHE A 1 91 ? -2.133 1.687 1.907 1.00 95.50 91 PHE A CA 1
ATOM 719 C C . PHE A 1 91 ? -2.168 3.162 2.302 1.00 95.50 91 PHE A C 1
ATOM 721 O O . PHE A 1 91 ? -2.974 3.924 1.773 1.00 95.50 91 PHE A O 1
ATOM 728 N N . VAL A 1 92 ? -1.257 3.579 3.181 1.00 95.19 92 VAL A N 1
ATOM 729 C CA . VAL A 1 92 ? -1.179 4.965 3.660 1.00 95.19 92 VAL A CA 1
ATOM 730 C C . VAL A 1 92 ? 0.202 5.537 3.369 1.00 95.19 92 VAL A C 1
ATOM 732 O O . VAL A 1 92 ? 1.204 5.045 3.883 1.00 95.19 92 VAL A O 1
ATOM 735 N N . ALA A 1 93 ? 0.273 6.580 2.544 1.00 92.88 93 ALA A N 1
ATOM 736 C CA . ALA A 1 93 ? 1.514 7.314 2.315 1.00 92.88 93 ALA A CA 1
ATOM 737 C C . ALA A 1 93 ? 1.732 8.329 3.448 1.00 92.88 93 ALA A C 1
ATOM 739 O O . ALA A 1 93 ? 0.897 9.206 3.655 1.00 92.88 93 ALA A O 1
ATOM 740 N N . LEU A 1 94 ? 2.841 8.205 4.178 1.00 88.75 94 LEU A N 1
ATOM 741 C CA . LEU A 1 94 ? 3.174 9.059 5.323 1.00 88.75 94 LEU A CA 1
ATOM 742 C C . LEU A 1 94 ? 4.295 10.036 4.995 1.00 88.75 94 LEU A C 1
ATOM 744 O O . LEU A 1 94 ? 5.239 9.681 4.294 1.00 88.75 94 LEU A O 1
ATOM 748 N N . PHE A 1 95 ? 4.253 11.221 5.595 1.00 86.00 95 PHE A N 1
ATOM 749 C CA . PHE A 1 95 ? 5.296 12.240 5.462 1.00 86.00 95 PHE A CA 1
ATOM 750 C C . PHE A 1 95 ? 6.075 12.476 6.764 1.00 86.00 95 PHE A C 1
ATOM 752 O O . PHE A 1 95 ? 7.155 13.058 6.715 1.00 86.00 95 PHE A O 1
ATOM 759 N N . SER A 1 96 ? 5.578 11.994 7.912 1.00 84.12 96 SER A N 1
ATOM 760 C CA . SER A 1 96 ? 6.262 12.098 9.208 1.00 84.12 96 SER A CA 1
ATOM 761 C C . SER A 1 96 ? 6.004 10.897 10.129 1.00 84.12 96 SER A C 1
ATOM 763 O O . SER A 1 96 ? 5.056 10.130 9.942 1.00 84.12 96 SER A O 1
ATOM 765 N N . SER A 1 97 ? 6.846 10.743 11.155 1.00 82.50 97 SER A N 1
ATOM 766 C CA . SER A 1 97 ? 6.683 9.714 12.194 1.00 82.50 97 SER A CA 1
ATOM 767 C C . SER A 1 97 ? 5.481 9.972 13.109 1.00 82.50 97 SER A C 1
ATOM 769 O O . SER A 1 97 ? 4.862 9.027 13.583 1.00 82.50 97 SER A O 1
ATOM 771 N N . GLU A 1 98 ? 5.107 11.232 13.335 1.00 85.69 98 GLU A N 1
ATOM 772 C CA . GLU A 1 98 ? 3.918 11.586 14.124 1.00 85.69 98 GLU A CA 1
ATOM 773 C C . GLU A 1 98 ? 2.633 11.080 13.452 1.00 85.69 98 GLU A C 1
ATOM 775 O O . GLU A 1 98 ? 1.781 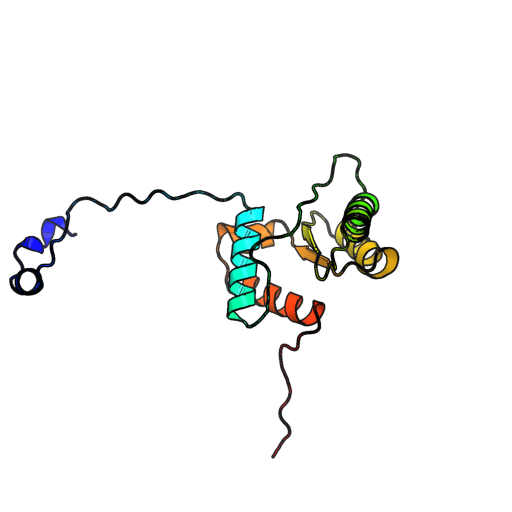10.463 14.095 1.00 85.69 98 GLU A O 1
ATOM 780 N N . GLN A 1 99 ? 2.544 11.233 12.125 1.00 89.81 99 GLN A N 1
ATOM 781 C CA . GLN A 1 99 ? 1.437 10.687 11.341 1.00 89.81 99 GLN A CA 1
ATOM 782 C C . GLN A 1 99 ? 1.358 9.162 11.453 1.00 89.81 99 GLN A C 1
ATOM 784 O O . GLN A 1 99 ? 0.260 8.615 11.458 1.00 89.81 99 GLN A O 1
ATOM 789 N N . TYR A 1 100 ? 2.494 8.463 11.570 1.00 93.38 100 TYR A N 1
ATOM 790 C CA . TYR A 1 100 ? 2.499 7.008 11.735 1.00 93.38 100 TYR A CA 1
ATOM 791 C C . TYR A 1 100 ? 1.738 6.581 12.993 1.00 93.38 100 TYR A C 1
ATOM 793 O O . TYR A 1 100 ? 0.871 5.712 12.911 1.00 93.38 100 TYR A O 1
ATOM 801 N N . ALA A 1 101 ? 2.032 7.205 14.139 1.00 93.38 101 ALA A N 1
ATOM 802 C CA . ALA A 1 101 ? 1.389 6.870 15.408 1.00 93.38 101 ALA A CA 1
ATOM 803 C C . ALA A 1 101 ? -0.124 7.127 15.356 1.00 93.38 101 ALA A C 1
ATOM 805 O O . ALA A 1 101 ? -0.911 6.273 15.766 1.00 93.38 101 ALA A O 1
ATOM 806 N N . GLN A 1 102 ? -0.535 8.257 14.775 1.00 95.19 102 GLN A N 1
ATOM 807 C CA . GLN A 1 102 ? -1.950 8.580 14.595 1.00 95.19 102 GLN A CA 1
ATOM 808 C C . GLN A 1 102 ? -2.651 7.595 13.655 1.00 95.19 102 GLN A C 1
ATOM 810 O O . GLN A 1 102 ? -3.733 7.119 13.981 1.00 95.19 102 GLN A O 1
ATOM 815 N N . VAL A 1 103 ? -2.032 7.240 12.523 1.00 96.44 103 VAL A N 1
ATOM 816 C CA . VAL A 1 103 ? -2.594 6.268 11.568 1.00 96.44 103 VAL A CA 1
ATOM 817 C C . VAL A 1 103 ? -2.758 4.906 12.219 1.00 96.44 103 VAL A C 1
ATOM 819 O O . VAL A 1 103 ? -3.767 4.247 11.989 1.00 96.44 103 VAL A O 1
ATOM 822 N N . LYS A 1 104 ? -1.794 4.489 13.043 1.00 95.31 104 LYS A N 1
ATOM 823 C CA . LYS A 1 104 ? -1.875 3.223 13.767 1.00 95.31 104 LYS A CA 1
ATOM 824 C C . LYS A 1 104 ? -2.947 3.220 14.840 1.00 95.31 104 LYS A C 1
ATOM 826 O O . LYS A 1 104 ? -3.747 2.296 14.860 1.00 95.31 104 LYS A O 1
ATOM 831 N N . SER A 1 105 ? -3.026 4.270 15.649 1.00 95.75 105 SER A N 1
ATOM 832 C CA . SER A 1 105 ? -4.090 4.402 16.647 1.00 95.75 105 SER A CA 1
ATOM 833 C C . SER A 1 105 ? -5.477 4.427 15.989 1.00 95.75 105 SER A C 1
ATOM 835 O O . SER A 1 105 ? -6.320 3.583 16.272 1.00 95.75 105 SER A O 1
ATOM 837 N N . CYS A 1 106 ? -5.693 5.323 15.022 1.00 96.19 106 CYS A N 1
ATOM 838 C CA . CYS A 1 106 ? -6.984 5.457 14.346 1.00 96.19 106 CYS A CA 1
ATOM 839 C C . CYS A 1 106 ? -7.362 4.207 13.539 1.00 96.19 106 CYS A C 1
ATOM 841 O O . CYS A 1 106 ? -8.508 3.774 13.574 1.00 96.19 106 CYS A O 1
ATOM 843 N N . GLY A 1 107 ? -6.417 3.639 12.787 1.00 95.94 107 GLY A N 1
ATOM 844 C CA . GLY A 1 107 ? -6.658 2.462 11.958 1.00 95.94 107 GLY A CA 1
ATOM 845 C C . GLY A 1 107 ? -6.940 1.226 12.800 1.00 95.94 107 GLY A C 1
ATOM 846 O O . GLY A 1 107 ? -8.000 0.631 12.656 1.00 95.94 107 GLY A O 1
ATOM 847 N N . ASP A 1 108 ? -6.030 0.875 13.708 1.00 94.44 108 ASP A N 1
ATOM 848 C CA . ASP A 1 108 ? -6.086 -0.409 14.406 1.00 94.44 108 ASP A CA 1
ATOM 849 C C . ASP A 1 108 ? -7.116 -0.396 15.562 1.00 94.44 108 ASP A C 1
ATOM 851 O O . ASP A 1 108 ? -7.701 -1.435 15.856 1.00 94.44 108 ASP A O 1
ATOM 855 N N . ILE A 1 109 ? -7.369 0.762 16.197 1.00 95.38 109 ILE A N 1
ATOM 856 C CA . ILE A 1 109 ? -8.255 0.876 17.375 1.00 95.38 109 ILE A CA 1
ATOM 857 C C . ILE A 1 109 ? -9.600 1.515 17.021 1.00 95.38 109 ILE A C 1
ATOM 859 O O . ILE A 1 109 ? -10.645 0.968 17.359 1.00 95.38 109 ILE A O 1
ATOM 863 N N . THR A 1 110 ? -9.592 2.682 16.372 1.00 96.12 110 THR A N 1
ATOM 864 C CA . THR A 1 110 ? -10.821 3.478 16.204 1.00 96.12 110 THR A CA 1
ATOM 865 C C . THR A 1 110 ? -11.717 2.953 15.085 1.00 96.12 110 THR A C 1
ATOM 867 O O . THR A 1 110 ? -12.930 2.882 15.259 1.00 96.12 110 THR A O 1
ATOM 870 N N . PHE A 1 111 ? -11.137 2.609 13.933 1.00 96.00 111 PHE A N 1
ATOM 871 C CA . PHE A 1 111 ? -11.895 2.275 12.720 1.00 96.00 111 PHE A CA 1
ATOM 872 C C . PHE A 1 111 ? -11.765 0.811 12.282 1.00 96.00 111 PHE A C 1
ATOM 874 O O . PHE A 1 111 ? -12.432 0.410 11.334 1.00 96.00 111 PHE A O 1
ATOM 881 N N . GLY A 1 112 ? -10.900 0.017 12.923 1.00 94.38 112 GLY A N 1
ATOM 882 C CA . GLY A 1 112 ? -10.681 -1.388 12.556 1.00 94.38 112 GLY A CA 1
ATOM 883 C C . GLY A 1 112 ? -10.130 -1.583 11.135 1.00 94.38 112 GLY A C 1
ATOM 884 O O . GLY A 1 112 ? -10.378 -2.607 10.503 1.00 94.38 112 GLY A O 1
ATOM 885 N N . LEU A 1 113 ? -9.398 -0.598 10.611 1.00 95.75 113 LEU A N 1
ATOM 886 C CA . LEU A 1 113 ? -8.783 -0.626 9.289 1.00 95.75 113 LEU A CA 1
ATOM 887 C C . LEU A 1 113 ? -7.345 -1.137 9.377 1.00 95.75 113 LEU A C 1
ATOM 889 O O . LEU A 1 113 ? -6.465 -0.488 9.945 1.00 95.75 113 LEU A O 1
ATOM 893 N N . VAL A 1 114 ? -7.068 -2.252 8.707 1.00 96.06 114 VAL A N 1
ATOM 894 C CA . VAL A 1 114 ? -5.707 -2.781 8.585 1.00 96.06 114 VAL A CA 1
ATOM 895 C C . VAL A 1 114 ? -4.878 -1.875 7.670 1.00 96.06 114 VAL A C 1
ATOM 897 O O . VAL A 1 114 ? -5.147 -1.744 6.476 1.00 96.06 114 VAL A O 1
ATOM 900 N N . THR A 1 115 ? -3.827 -1.251 8.211 1.00 96.44 115 THR A N 1
ATOM 901 C CA . THR A 1 115 ? -3.022 -0.252 7.480 1.00 96.44 115 THR A CA 1
ATOM 902 C C . THR A 1 115 ? -1.617 -0.737 7.093 1.00 96.44 115 THR A C 1
ATOM 904 O O . THR A 1 115 ? -0.853 -1.292 7.899 1.00 96.44 115 THR A O 1
ATOM 907 N N . GLN A 1 116 ? -1.203 -0.454 5.854 1.00 96.06 116 GLN A N 1
ATOM 908 C CA . GLN A 1 116 ? 0.180 -0.541 5.377 1.00 96.06 116 GLN A CA 1
ATOM 909 C C . GLN A 1 116 ? 0.732 0.851 5.072 1.00 96.06 116 GLN A C 1
ATOM 911 O O . GLN A 1 116 ? 0.542 1.407 3.992 1.00 96.06 116 GLN A O 1
ATOM 916 N N . CYS A 1 117 ? 1.479 1.386 6.032 1.00 95.56 117 CYS A N 1
ATOM 917 C CA . CYS A 1 117 ? 2.150 2.668 5.892 1.00 95.56 117 CYS A CA 1
ATOM 918 C C . CYS A 1 117 ? 3.379 2.568 4.975 1.00 95.56 117 CYS A C 1
ATOM 920 O O . CYS A 1 117 ? 4.168 1.624 5.088 1.00 95.56 117 CYS A O 1
ATOM 922 N N . VAL A 1 118 ? 3.567 3.543 4.090 1.00 94.88 118 VAL A N 1
ATOM 923 C CA . VAL A 1 118 ? 4.718 3.652 3.185 1.00 94.88 118 VAL A CA 1
ATOM 924 C C . VAL A 1 118 ? 5.241 5.084 3.159 1.00 94.88 118 VAL A C 1
ATOM 926 O O . VAL A 1 118 ? 4.470 6.036 3.216 1.00 94.88 118 VAL A O 1
ATOM 929 N N . LEU A 1 119 ? 6.559 5.248 3.066 1.00 92.81 119 LEU A N 1
ATOM 930 C CA . LEU A 1 119 ? 7.185 6.564 2.920 1.00 92.81 119 LEU A CA 1
ATOM 931 C C . LEU A 1 119 ? 7.353 6.917 1.432 1.00 92.81 119 LEU A C 1
ATOM 933 O O . LEU A 1 119 ? 7.503 6.007 0.611 1.00 92.81 119 LEU A O 1
ATOM 937 N N . PRO A 1 120 ? 7.445 8.208 1.060 1.00 91.31 120 PRO A N 1
ATOM 938 C CA . PRO A 1 120 ? 7.743 8.641 -0.305 1.00 91.31 120 PRO A CA 1
ATOM 939 C C . PRO A 1 120 ? 8.981 7.964 -0.898 1.00 91.31 120 PRO A C 1
ATOM 941 O O . PRO A 1 120 ? 8.975 7.558 -2.057 1.00 91.31 120 PRO A O 1
ATOM 944 N N . LYS A 1 121 ? 10.024 7.755 -0.084 1.00 92.75 121 LYS A N 1
ATOM 945 C CA . LYS A 1 121 ? 11.217 7.005 -0.494 1.00 92.75 121 LYS A CA 1
ATOM 946 C C . LYS A 1 121 ? 10.877 5.570 -0.906 1.00 92.75 121 LYS A C 1
ATOM 948 O O . LYS A 1 121 ? 11.324 5.127 -1.956 1.00 92.75 121 LYS A O 1
ATOM 953 N N . THR A 1 122 ? 10.052 4.875 -0.124 1.00 94.50 122 THR A N 1
ATOM 954 C CA . THR A 1 122 ? 9.579 3.517 -0.431 1.00 94.50 122 THR A CA 1
ATOM 955 C C . THR A 1 122 ? 8.758 3.492 -1.716 1.00 94.50 122 THR A C 1
ATOM 957 O O . THR A 1 122 ? 8.947 2.601 -2.540 1.00 94.50 122 THR A O 1
ATOM 960 N N . ILE A 1 123 ? 7.891 4.488 -1.925 1.00 94.50 123 ILE A N 1
ATOM 961 C CA . ILE A 1 123 ? 7.130 4.627 -3.173 1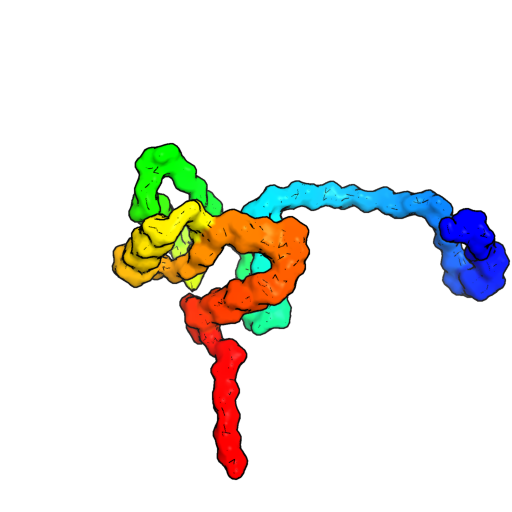.00 94.50 123 ILE A CA 1
ATOM 962 C C . ILE A 1 123 ? 8.089 4.773 -4.356 1.00 94.50 123 ILE A C 1
ATOM 964 O O . ILE A 1 123 ? 7.940 4.052 -5.336 1.00 94.50 123 ILE A O 1
ATOM 968 N N . SER A 1 124 ? 9.106 5.633 -4.260 1.00 94.25 124 SER A N 1
ATOM 969 C CA . SER A 1 124 ? 10.123 5.789 -5.308 1.00 94.25 124 SER A CA 1
ATOM 970 C C . SER A 1 124 ? 10.939 4.515 -5.539 1.00 94.25 124 SER A C 1
ATOM 972 O O . SER A 1 124 ? 11.199 4.153 -6.687 1.00 94.25 124 SER A O 1
ATOM 974 N N . ASP A 1 125 ? 11.322 3.808 -4.476 1.00 96.69 125 ASP A N 1
ATOM 975 C CA . ASP A 1 125 ? 12.078 2.560 -4.582 1.00 96.69 125 ASP A CA 1
ATOM 976 C C . ASP A 1 125 ? 11.274 1.477 -5.323 1.00 96.69 125 ASP A C 1
ATOM 978 O O . ASP A 1 125 ? 11.836 0.749 -6.136 1.00 96.69 125 ASP A O 1
ATOM 982 N N . VAL A 1 126 ? 9.957 1.411 -5.115 1.00 96.81 126 VAL A N 1
ATOM 983 C CA . VAL A 1 126 ? 9.061 0.456 -5.788 1.00 96.81 126 VAL A CA 1
ATOM 984 C C . VAL A 1 126 ? 8.674 0.922 -7.197 1.00 96.81 126 VAL A C 1
ATOM 986 O O . VAL A 1 126 ? 8.846 0.191 -8.171 1.00 96.81 126 VAL A O 1
ATOM 989 N N . ALA A 1 127 ? 8.147 2.139 -7.330 1.00 95.50 127 ALA A N 1
ATOM 990 C CA . ALA A 1 127 ? 7.545 2.630 -8.567 1.00 95.50 127 ALA A CA 1
ATOM 991 C C . ALA A 1 127 ? 8.588 3.028 -9.618 1.00 95.50 127 ALA A C 1
ATOM 993 O O . ALA A 1 127 ? 8.377 2.772 -10.802 1.00 95.50 127 ALA A O 1
ATOM 994 N N . ILE A 1 128 ? 9.711 3.619 -9.198 1.00 93.81 128 ILE A N 1
ATOM 995 C CA . ILE A 1 128 ? 10.728 4.165 -10.106 1.00 93.81 128 ILE A CA 1
ATOM 996 C C . ILE A 1 128 ? 11.914 3.210 -10.198 1.00 93.81 128 ILE A C 1
ATOM 998 O O . ILE A 1 128 ? 12.239 2.737 -11.282 1.00 93.81 128 ILE A O 1
ATOM 1002 N N . LYS A 1 129 ? 12.540 2.886 -9.060 1.00 95.81 129 LYS A N 1
ATOM 1003 C CA . LYS A 1 129 ? 13.778 2.088 -9.045 1.00 95.81 129 LYS A CA 1
ATOM 1004 C C . LYS A 1 129 ? 13.556 0.588 -9.217 1.00 95.81 129 LYS A C 1
ATOM 1006 O O . LYS A 1 129 ? 14.526 -0.134 -9.411 1.00 95.81 129 LYS A O 1
ATOM 1011 N N . LYS A 1 130 ? 12.309 0.117 -9.112 1.00 95.25 130 LYS A N 1
ATOM 1012 C CA . LYS A 1 130 ? 11.949 -1.309 -9.187 1.00 95.25 130 LYS A CA 1
ATOM 1013 C C . LYS A 1 130 ? 12.747 -2.180 -8.209 1.00 95.25 130 LYS A C 1
ATOM 1015 O O . LYS A 1 130 ? 13.141 -3.294 -8.537 1.00 95.25 130 LYS A O 1
ATOM 1020 N N . ASN A 1 131 ? 12.981 -1.686 -6.992 1.00 98.00 131 ASN A N 1
ATOM 1021 C CA . ASN A 1 131 ? 13.719 -2.423 -5.972 1.00 98.00 131 ASN A CA 1
ATOM 1022 C C . ASN A 1 131 ? 12.911 -3.635 -5.484 1.00 98.00 131 ASN A C 1
ATOM 1024 O O . ASN A 1 131 ? 11.989 -3.507 -4.675 1.00 98.00 131 ASN A O 1
ATOM 1028 N N . TYR A 1 132 ? 13.288 -4.814 -5.973 1.00 97.69 132 TYR A N 1
ATOM 1029 C CA . TYR A 1 132 ? 12.596 -6.067 -5.695 1.00 97.69 132 TYR A CA 1
ATOM 1030 C C . TYR A 1 132 ? 12.641 -6.482 -4.222 1.00 97.69 132 TYR A C 1
ATOM 1032 O O . TYR A 1 132 ? 11.630 -6.929 -3.689 1.00 97.69 132 TYR A O 1
ATOM 1040 N N . SER A 1 133 ? 13.757 -6.248 -3.526 1.00 97.88 133 SER A N 1
ATOM 1041 C CA . SER A 1 133 ? 13.871 -6.538 -2.090 1.00 97.88 133 SER A CA 1
ATOM 1042 C C . SER A 1 133 ? 12.871 -5.714 -1.271 1.00 97.88 133 SER A C 1
ATOM 1044 O O . SER A 1 133 ? 12.163 -6.249 -0.416 1.00 97.88 133 SER A O 1
ATOM 1046 N N . THR A 1 134 ? 12.724 -4.423 -1.585 1.00 98.00 134 THR A N 1
ATOM 1047 C CA . THR A 1 134 ? 11.708 -3.570 -0.950 1.00 98.00 134 THR A CA 1
ATOM 1048 C C . THR A 1 134 ? 10.295 -4.086 -1.222 1.00 98.00 134 THR A C 1
ATOM 1050 O O . THR A 1 134 ? 9.481 -4.131 -0.300 1.00 98.00 134 THR A O 1
ATOM 1053 N N . MET A 1 135 ? 10.003 -4.501 -2.458 1.00 98.19 135 MET A N 1
ATOM 1054 C CA . MET A 1 135 ? 8.692 -5.048 -2.826 1.00 98.19 135 MET A CA 1
ATOM 1055 C C . MET A 1 135 ? 8.376 -6.346 -2.074 1.00 98.19 135 MET A C 1
ATOM 1057 O O . MET A 1 135 ? 7.288 -6.461 -1.513 1.00 98.19 135 MET A O 1
ATOM 1061 N N . LEU A 1 136 ? 9.330 -7.278 -1.991 1.00 98.00 136 LEU A N 1
ATOM 1062 C CA . LEU A 1 136 ? 9.179 -8.521 -1.231 1.00 98.00 136 LEU A CA 1
ATOM 1063 C C . LEU A 1 136 ? 8.936 -8.247 0.252 1.00 98.00 136 LEU A C 1
ATOM 1065 O O . LEU A 1 136 ? 7.988 -8.770 0.825 1.00 98.00 136 LEU A O 1
ATOM 1069 N N . ASN A 1 137 ? 9.720 -7.362 0.869 1.00 97.69 137 ASN A N 1
ATOM 1070 C CA . ASN A 1 137 ? 9.530 -6.998 2.275 1.00 97.69 137 ASN A CA 1
ATOM 1071 C C . ASN A 1 137 ? 8.135 -6.417 2.549 1.00 97.69 137 ASN A C 1
ATOM 1073 O O . ASN A 1 137 ? 7.576 -6.625 3.626 1.00 97.69 137 ASN A O 1
ATOM 1077 N N . ILE A 1 138 ? 7.564 -5.678 1.594 1.00 97.75 138 ILE A N 1
ATOM 1078 C CA . ILE A 1 138 ? 6.190 -5.177 1.692 1.00 97.75 138 ILE A CA 1
ATOM 1079 C C . ILE A 1 138 ? 5.188 -6.324 1.520 1.00 97.75 138 ILE A C 1
ATOM 1081 O O . ILE A 1 138 ? 4.278 -6.429 2.336 1.00 97.75 138 ILE A O 1
ATOM 1085 N N . ALA A 1 139 ? 5.366 -7.199 0.527 1.00 97.88 139 ALA A N 1
ATOM 1086 C CA . ALA A 1 139 ? 4.492 -8.352 0.295 1.00 97.88 139 ALA A CA 1
ATOM 1087 C C . ALA A 1 139 ? 4.419 -9.270 1.527 1.00 97.88 139 ALA A C 1
ATOM 1089 O O . ALA A 1 139 ? 3.332 -9.587 1.998 1.00 97.88 139 ALA A O 1
ATOM 1090 N N . MET A 1 140 ? 5.561 -9.583 2.143 1.00 97.75 140 MET A N 1
ATOM 1091 C CA . MET A 1 140 ? 5.617 -10.404 3.358 1.00 97.75 140 MET A CA 1
ATOM 1092 C C . MET A 1 140 ? 4.918 -9.738 4.552 1.00 97.75 140 MET A C 1
ATOM 1094 O O . MET A 1 140 ? 4.303 -10.424 5.369 1.00 97.75 140 MET A O 1
ATOM 1098 N N . LYS A 1 141 ? 4.969 -8.400 4.657 1.00 97.00 141 LYS A N 1
ATOM 1099 C CA . LYS A 1 141 ? 4.219 -7.644 5.677 1.00 97.00 141 LYS A CA 1
ATOM 1100 C C . LYS A 1 141 ? 2.720 -7.643 5.403 1.00 97.00 141 LYS A C 1
ATOM 1102 O O . LYS A 1 141 ? 1.943 -7.694 6.349 1.00 97.00 141 LYS A O 1
ATOM 1107 N N . ILE A 1 142 ? 2.321 -7.553 4.136 1.00 97.25 142 ILE A N 1
ATOM 1108 C CA . ILE A 1 142 ? 0.917 -7.632 3.730 1.00 97.25 142 ILE A CA 1
ATOM 1109 C C . ILE A 1 142 ? 0.362 -9.011 4.067 1.00 97.25 142 ILE A C 1
ATOM 1111 O O . ILE A 1 142 ? -0.671 -9.069 4.721 1.00 97.25 142 ILE A O 1
ATOM 1115 N N . ASN A 1 143 ? 1.074 -10.085 3.711 1.00 96.81 143 ASN A N 1
ATOM 1116 C CA . ASN A 1 143 ? 0.630 -11.457 3.952 1.00 96.81 143 ASN A CA 1
ATOM 1117 C C . ASN A 1 143 ? 0.236 -11.674 5.420 1.00 96.81 143 ASN A C 1
ATOM 1119 O O . ASN A 1 143 ? -0.885 -12.075 5.703 1.00 96.81 143 ASN A O 1
ATOM 1123 N N . MET A 1 144 ? 1.106 -11.284 6.359 1.00 95.75 144 MET A N 1
ATOM 1124 C CA . MET A 1 144 ? 0.825 -11.411 7.797 1.00 95.75 144 MET A CA 1
ATOM 1125 C C . MET A 1 144 ? -0.364 -10.559 8.264 1.00 95.75 144 MET A C 1
ATOM 1127 O O . MET A 1 144 ? -1.081 -10.947 9.179 1.00 95.75 144 MET A O 1
ATOM 1131 N N . LYS A 1 145 ? -0.582 -9.388 7.656 1.00 95.00 145 LYS A N 1
ATOM 1132 C CA . LYS A 1 145 ? -1.675 -8.475 8.028 1.00 95.00 145 LYS A CA 1
ATOM 1133 C C . LYS A 1 145 ? -3.046 -8.969 7.600 1.00 95.00 145 LYS A C 1
ATOM 1135 O O . LYS A 1 145 ? -4.024 -8.663 8.269 1.00 95.00 145 LYS A O 1
ATOM 1140 N N . ILE A 1 146 ? -3.106 -9.710 6.499 1.00 93.44 146 ILE A N 1
ATOM 1141 C CA . ILE A 1 146 ? -4.351 -10.275 5.972 1.00 93.44 146 ILE A CA 1
ATOM 1142 C C . ILE A 1 146 ? -4.568 -11.728 6.428 1.00 93.44 146 ILE A C 1
ATOM 1144 O O . ILE A 1 146 ? -5.432 -12.416 5.895 1.00 93.44 146 ILE A O 1
ATOM 1148 N N . GLY A 1 147 ? -3.795 -12.195 7.418 1.00 92.62 147 GLY A N 1
ATOM 1149 C CA . GLY A 1 147 ? -3.948 -13.513 8.045 1.00 92.62 147 GLY A CA 1
ATOM 1150 C C . GLY A 1 147 ? -3.171 -14.657 7.384 1.00 92.62 147 GLY A C 1
ATOM 1151 O O . GLY A 1 147 ? -3.335 -15.810 7.775 1.00 92.62 147 GLY A O 1
ATOM 1152 N N . GLY A 1 148 ? -2.325 -14.367 6.397 1.00 94.69 148 GLY A N 1
ATOM 1153 C CA . GLY A 1 148 ? -1.439 -15.347 5.774 1.00 94.69 148 GLY A CA 1
ATOM 1154 C C . GLY A 1 148 ? -0.215 -15.692 6.629 1.00 94.69 148 GLY A C 1
ATOM 1155 O O . GLY A 1 148 ? 0.121 -15.003 7.592 1.00 94.69 148 GLY A O 1
ATOM 1156 N N . ILE A 1 149 ? 0.478 -16.770 6.253 1.00 94.94 149 ILE A N 1
ATOM 1157 C CA . ILE A 1 149 ? 1.656 -17.294 6.960 1.00 94.94 149 ILE A CA 1
ATOM 1158 C C . ILE A 1 149 ? 2.846 -17.308 6.000 1.00 94.94 149 ILE A C 1
ATOM 1160 O O . ILE A 1 149 ? 2.784 -17.923 4.939 1.00 94.94 149 ILE A O 1
ATOM 1164 N N . ASN A 1 150 ? 3.940 -16.648 6.382 1.00 93.88 150 ASN A N 1
ATOM 1165 C CA . ASN A 1 150 ? 5.158 -16.575 5.563 1.00 93.88 150 ASN A CA 1
ATOM 1166 C C . ASN A 1 150 ? 6.074 -17.793 5.710 1.00 93.88 150 ASN A C 1
ATOM 1168 O O . ASN A 1 150 ? 6.747 -18.187 4.761 1.00 93.88 150 ASN A O 1
ATOM 1172 N N . THR A 1 151 ? 6.152 -18.350 6.915 1.00 92.75 151 THR A N 1
ATOM 1173 C CA . THR A 1 151 ? 7.079 -19.431 7.251 1.00 92.75 151 THR A CA 1
ATOM 1174 C C . THR A 1 151 ? 6.412 -20.338 8.269 1.00 92.75 151 THR A C 1
ATOM 1176 O O . THR A 1 151 ? 5.774 -19.854 9.204 1.00 92.75 151 THR A O 1
ATOM 1179 N N . LYS A 1 152 ? 6.561 -21.647 8.080 1.00 91.69 152 LYS A N 1
ATOM 1180 C CA . LYS A 1 152 ? 6.195 -22.672 9.056 1.00 91.69 152 LYS A CA 1
ATOM 1181 C C . LYS A 1 152 ? 7.465 -23.406 9.457 1.00 91.69 152 LYS A C 1
ATOM 1183 O O . LYS A 1 152 ? 8.312 -23.659 8.603 1.00 91.69 152 LYS A O 1
ATOM 1188 N N . LEU A 1 153 ? 7.592 -23.706 10.742 1.00 92.56 153 LEU A N 1
ATOM 1189 C CA . LEU A 1 153 ? 8.616 -24.624 11.218 1.00 92.56 153 LEU A CA 1
ATOM 1190 C C . LEU A 1 153 ? 8.170 -26.042 10.852 1.00 92.56 153 LEU A C 1
ATOM 1192 O O . LEU A 1 153 ? 6.981 -26.350 10.959 1.00 92.56 153 LEU A O 1
ATOM 1196 N N . LEU A 1 154 ? 9.101 -26.852 10.360 1.00 91.31 154 LEU A N 1
ATOM 1197 C CA . LEU A 1 154 ? 8.880 -28.281 10.174 1.00 91.31 154 LEU A CA 1
ATOM 1198 C C . LEU A 1 154 ? 9.198 -28.976 11.500 1.00 91.31 154 LEU A C 1
ATOM 1200 O O . LEU A 1 154 ? 10.050 -28.493 12.245 1.00 91.31 154 LEU A O 1
ATOM 1204 N N . GLU A 1 155 ? 8.474 -30.047 11.808 1.00 86.44 155 GLU A N 1
ATOM 1205 C CA . GLU A 1 155 ? 8.812 -30.897 12.951 1.00 86.44 155 GLU A CA 1
ATOM 1206 C C . GLU A 1 155 ? 10.147 -31.599 12.678 1.00 86.44 155 GLU A C 1
ATOM 1208 O O . GLU A 1 155 ? 10.446 -31.934 11.528 1.00 86.44 155 GLU A O 1
ATOM 1213 N N . ASP A 1 156 ? 10.950 -31.775 13.727 1.00 79.81 156 ASP A N 1
ATOM 1214 C CA . ASP A 1 156 ? 12.152 -32.602 13.657 1.00 79.81 156 ASP A CA 1
ATOM 1215 C C . ASP A 1 156 ? 11.713 -34.073 13.496 1.00 79.81 156 ASP A C 1
ATOM 1217 O O . ASP A 1 156 ? 10.840 -34.528 14.241 1.00 79.81 156 ASP A O 1
ATOM 1221 N N . GLU A 1 157 ? 12.270 -34.781 12.503 1.00 66.81 157 GLU A N 1
ATOM 1222 C CA . GLU A 1 157 ? 12.035 -36.224 12.273 1.00 66.81 157 GLU A CA 1
ATOM 1223 C C . GLU A 1 157 ? 12.487 -37.102 13.451 1.00 66.81 157 GLU A C 1
ATOM 1225 O O . GLU A 1 157 ? 13.565 -36.828 14.034 1.00 66.81 157 GLU A O 1
#

pLDDT: mean 90.25, std 8.7, range [52.62, 98.19]

Sequence (157 aa):
MVKKSNFNNDPFLKSFGVQIKAEPMNVSGRVLPPPREFCLQIVRTCRSTGIEMPDSPKFYEQARKNDTVEMVLKRIADKCDRDGIKCDLVFVALFSSEQYAQVKSCGDITFGLVTQCVLPKTISDVAIKKNYSTMLNIAMKINMKIGGINTKLLEDE

InterPro domains:
  IPR003165 Piwi domain [PF02171] (96-155)
  IPR003165 Piwi domain [PS50822] (89-157)
  IPR012337 Ribonuclease H-like superfamily [SSF53098] (24-153)
  IPR032472 Argonaute linker 2 domain [PF16488] (1-36)

Radius of gyration: 23.16 Å; chains: 1; bounding box: 50×57×63 Å

Secondary structure (DSSP, 8-state):
-GGGS-GGG-HHHHHTT----SS-------PPPHHHHHHHHHHHHHHHTT----SS-S------TT--HHHHHHHHHHHHHHTT-----EEEE-SSHHHHHHHHHIIIIIS---EEEE-HHHHHHHHTS--HHHHHHHHHHHHHHTT--S--PPPP-

Organism: NCBI:txid144512